Protein AF-A0A947ZEI2-F1 (afdb_monomer)

Nearest PDB structures (foldseek):
  5xfn-assembly1_A  TM=4.793E-01  e=1.326E+00  Homo sapiens
  8q6t-assembly1_H  TM=5.509E-01  e=2.615E+00  Mus musculus
  9f6c-assembly1_A  TM=5.560E-01  e=4.849E+00  Bos taurus

Secondary structure (DSSP, 8-state):
----------------TTPPPTT-EEEETTTEEEEEEEEEGGGTEEEEE-TTS-EEEEEGGGEEEEEEEE-TTS-EEEEEEE-

Foldseek 3Di:
DDDDDDDDDPPPPPVPQCDFAQQAWEQEPPQGIWGFHHQDVVQQWTFTHHVPDDTDIDRCVQWRWAFDDQDPVRHTYIYTDGD

Sequence (83 aa):
PVQETPVPEEVYSEEDPTIPEAGDHIRHFKFGECLVVKFERENDILQVKQPGKRTLRLGVNVLSFELIKVLPDGTKLFSATRK

Structure (mmCIF, N/CA/C/O backbone):
data_AF-A0A947ZEI2-F1
#
_ent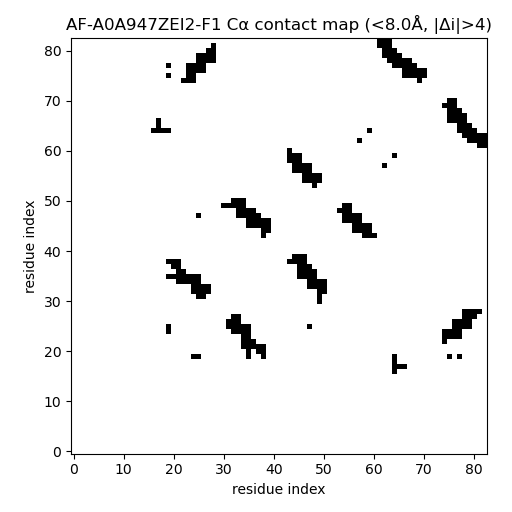ry.id   AF-A0A947ZEI2-F1
#
loop_
_atom_site.group_PDB
_atom_site.id
_atom_site.type_symbol
_atom_site.label_atom_id
_atom_site.label_alt_id
_atom_site.label_comp_id
_atom_site.label_asym_id
_atom_site.label_entity_id
_atom_site.label_seq_id
_atom_site.pdbx_PDB_ins_code
_atom_site.Cartn_x
_atom_site.Cartn_y
_atom_site.Cartn_z
_atom_site.occupancy
_atom_site.B_iso_or_equiv
_atom_site.auth_seq_id
_atom_site.auth_comp_id
_atom_site.auth_asym_id
_atom_site.auth_atom_id
_atom_site.pdbx_PDB_model_num
ATOM 1 N N . PRO A 1 1 ? 43.835 -34.553 -18.384 1.00 58.53 1 PRO A N 1
ATOM 2 C CA . PRO A 1 1 ? 43.345 -33.288 -17.786 1.00 58.53 1 PRO A CA 1
ATOM 3 C C . PRO A 1 1 ? 41.824 -33.358 -17.620 1.00 58.53 1 PRO A C 1
ATOM 5 O O . PRO A 1 1 ? 41.135 -33.734 -18.560 1.00 58.53 1 PRO A O 1
ATOM 8 N N . VAL A 1 2 ? 41.358 -33.140 -16.394 1.00 56.12 2 VAL A N 1
ATOM 9 C CA . VAL A 1 2 ? 39.987 -33.388 -15.924 1.00 56.12 2 VAL A CA 1
ATOM 10 C C . VAL A 1 2 ? 38.957 -32.572 -16.720 1.00 56.12 2 VAL A C 1
ATOM 12 O O . VAL A 1 2 ? 39.226 -31.432 -17.092 1.00 56.12 2 VAL A O 1
ATOM 15 N N . GLN A 1 3 ? 37.820 -33.206 -17.011 1.00 59.44 3 GLN A N 1
ATOM 16 C CA . GLN A 1 3 ? 36.593 -32.612 -17.553 1.00 59.44 3 GLN A CA 1
ATOM 17 C C . GL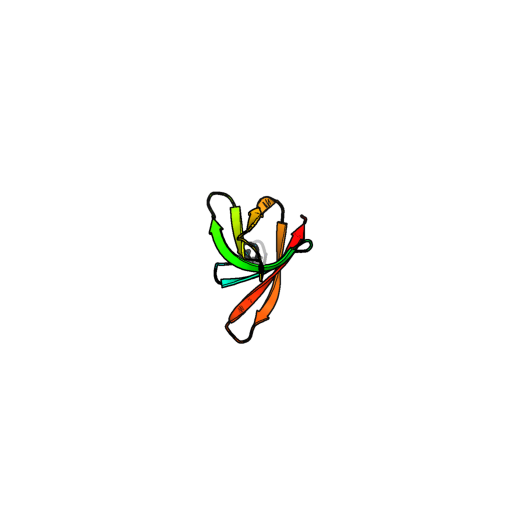N A 1 3 ? 35.951 -31.678 -16.512 1.00 59.44 3 GLN A C 1
ATOM 19 O O . GLN A 1 3 ? 36.142 -31.920 -15.328 1.00 59.44 3 GLN A O 1
ATOM 24 N N . GLU A 1 4 ? 35.183 -30.671 -16.946 1.00 61.34 4 GLU A N 1
ATOM 25 C CA . GLU A 1 4 ? 33.791 -30.391 -16.519 1.00 61.34 4 GLU A CA 1
ATOM 26 C C . GLU A 1 4 ? 33.315 -29.019 -17.043 1.00 61.34 4 GLU A C 1
ATOM 28 O O . GLU A 1 4 ? 34.038 -28.024 -17.049 1.00 61.34 4 GLU A O 1
ATOM 33 N N . THR A 1 5 ? 32.093 -29.021 -17.569 1.00 66.00 5 THR A N 1
ATOM 34 C CA . THR A 1 5 ? 31.347 -27.905 -18.178 1.00 66.00 5 THR A CA 1
ATOM 35 C C . THR A 1 5 ? 30.499 -27.168 -17.101 1.00 66.00 5 THR A C 1
ATOM 37 O O . THR A 1 5 ? 30.617 -27.510 -15.929 1.00 66.00 5 THR A O 1
ATOM 40 N N . PRO A 1 6 ? 29.711 -26.122 -17.436 1.00 68.25 6 PRO A N 1
ATOM 41 C CA . PRO A 1 6 ? 29.538 -24.887 -16.661 1.00 68.25 6 PRO A CA 1
ATOM 42 C C . PRO A 1 6 ? 28.561 -24.999 -15.477 1.00 68.25 6 PRO A C 1
ATOM 44 O O . PRO A 1 6 ? 27.668 -25.842 -15.485 1.00 68.25 6 PRO A O 1
ATOM 47 N N . VAL A 1 7 ? 28.638 -24.049 -14.537 1.00 63.59 7 VAL A N 1
ATOM 48 C CA . VAL A 1 7 ? 27.503 -23.702 -13.664 1.00 63.59 7 VAL A CA 1
ATOM 49 C C . VAL A 1 7 ? 27.155 -22.213 -13.795 1.00 63.59 7 VAL A C 1
ATOM 51 O O . VAL A 1 7 ? 28.048 -21.372 -13.666 1.00 63.59 7 VAL A O 1
ATOM 54 N N . PRO A 1 8 ? 25.884 -21.892 -14.107 1.00 67.00 8 PRO A N 1
ATOM 55 C CA . PRO A 1 8 ? 25.352 -20.542 -14.176 1.00 67.00 8 PRO A CA 1
ATOM 56 C C . PRO A 1 8 ? 24.835 -20.123 -12.800 1.00 67.00 8 PRO A C 1
ATOM 58 O O . PRO A 1 8 ? 24.243 -20.925 -12.088 1.00 67.00 8 PRO A O 1
ATOM 61 N N . GLU A 1 9 ? 24.961 -18.851 -12.466 1.00 53.53 9 GLU A N 1
ATOM 62 C CA . GLU A 1 9 ? 24.003 -18.231 -11.563 1.00 53.53 9 GLU A CA 1
ATOM 63 C C . GLU A 1 9 ? 23.827 -16.816 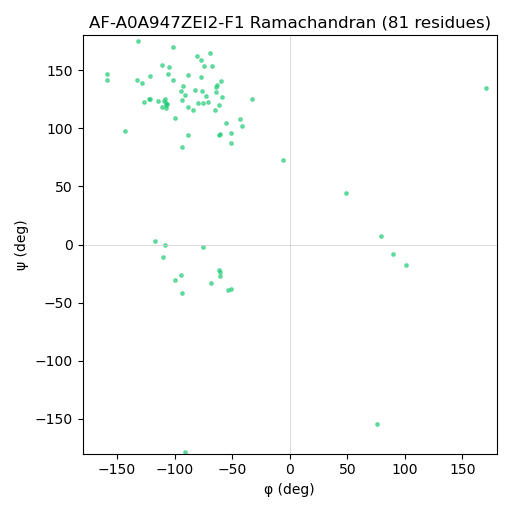-12.081 1.00 53.53 9 GLU A C 1
ATOM 65 O O . GLU A 1 9 ? 24.666 -15.932 -11.902 1.00 53.53 9 GLU A O 1
ATOM 70 N N . GLU A 1 10 ? 22.748 -16.646 -12.846 1.00 52.59 10 GLU A N 1
ATOM 71 C CA . GLU A 1 10 ? 22.033 -15.386 -12.848 1.00 52.59 10 GLU A CA 1
ATOM 72 C C . GLU A 1 10 ? 21.966 -14.986 -11.379 1.00 52.59 10 GLU A C 1
ATOM 74 O O . GLU A 1 10 ? 21.312 -15.659 -10.582 1.00 52.59 10 GLU A O 1
ATOM 79 N N . VAL A 1 11 ? 22.732 -13.965 -10.994 1.00 47.34 11 VAL A N 1
ATOM 80 C CA . VAL A 1 11 ? 22.455 -13.268 -9.751 1.00 47.34 11 VAL A CA 1
ATOM 81 C C . VAL A 1 11 ? 21.056 -12.747 -9.992 1.00 47.34 11 VAL A C 1
ATOM 83 O O . VAL A 1 11 ? 20.875 -11.737 -10.676 1.00 47.34 11 VAL A O 1
ATOM 86 N N . TYR A 1 12 ? 20.074 -13.521 -9.522 1.00 45.69 12 TYR A N 1
ATOM 87 C CA . TYR A 1 12 ? 18.769 -13.039 -9.158 1.00 45.69 12 TYR A CA 1
ATOM 88 C C . TYR A 1 12 ? 19.097 -11.747 -8.436 1.00 45.69 12 TYR A C 1
ATOM 90 O O . TYR A 1 12 ? 19.617 -11.753 -7.321 1.00 45.69 12 TYR A O 1
ATOM 98 N N . SER A 1 13 ? 18.916 -10.624 -9.126 1.00 46.31 13 SER A N 1
ATOM 99 C CA . SER A 1 13 ? 18.636 -9.409 -8.404 1.00 46.31 13 SER A CA 1
ATOM 100 C C . SER A 1 13 ? 17.341 -9.794 -7.723 1.00 46.31 13 SER A C 1
ATOM 102 O O . SER A 1 13 ? 16.297 -9.851 -8.368 1.00 46.31 13 SER A O 1
ATOM 104 N N . GLU A 1 14 ? 17.466 -10.280 -6.488 1.00 51.06 14 GLU A N 1
ATOM 105 C CA . GLU A 1 14 ? 16.407 -10.301 -5.508 1.00 51.06 14 GLU A CA 1
ATOM 106 C C . GLU A 1 14 ? 15.917 -8.860 -5.528 1.00 51.06 14 GLU A C 1
ATOM 108 O O . GLU A 1 14 ? 16.499 -7.997 -4.880 1.00 51.06 14 GLU A O 1
ATOM 113 N N . GLU A 1 15 ? 14.983 -8.557 -6.434 1.00 49.84 15 GLU A N 1
ATOM 114 C CA . GLU A 1 15 ? 14.316 -7.275 -6.480 1.00 49.84 15 GLU A CA 1
ATOM 115 C C . GLU A 1 15 ? 13.737 -7.139 -5.080 1.00 49.84 15 GLU A C 1
ATOM 117 O O . GLU A 1 15 ? 12.809 -7.870 -4.718 1.00 49.84 15 GLU A O 1
ATOM 122 N N . ASP A 1 16 ? 14.394 -6.298 -4.275 1.00 53.50 16 ASP A N 1
ATOM 123 C CA . ASP A 1 16 ? 14.045 -5.972 -2.902 1.00 53.50 16 ASP A CA 1
ATOM 124 C C . ASP A 1 16 ? 12.522 -6.009 -2.758 1.00 53.50 16 ASP A C 1
ATOM 126 O O . ASP A 1 16 ? 11.830 -5.361 -3.550 1.00 53.50 16 ASP A O 1
ATOM 130 N N . PRO A 1 17 ? 11.989 -6.791 -1.803 1.00 54.72 17 PRO A N 1
ATOM 131 C CA . PRO A 1 17 ? 10.634 -7.333 -1.820 1.00 54.72 17 PRO A CA 1
ATOM 132 C C . PRO A 1 17 ? 9.614 -6.236 -2.079 1.00 54.72 17 PRO A C 1
ATOM 134 O O . PRO A 1 17 ? 9.234 -5.552 -1.141 1.00 54.72 17 PRO A O 1
ATOM 137 N N . THR A 1 18 ? 9.219 -6.080 -3.347 1.00 67.94 18 THR A N 1
ATOM 138 C CA . THR A 1 18 ? 8.409 -4.996 -3.930 1.00 67.94 18 THR A CA 1
ATOM 139 C C . THR A 1 18 ? 7.858 -4.006 -2.892 1.00 67.94 18 THR A C 1
ATOM 141 O O . THR A 1 18 ? 6.674 -4.047 -2.545 1.00 67.94 18 THR A O 1
ATOM 144 N N . ILE A 1 19 ? 8.729 -3.159 -2.323 1.00 76.81 19 ILE A N 1
ATOM 145 C CA . ILE A 1 19 ? 8.301 -2.262 -1.250 1.00 76.81 19 ILE A CA 1
ATOM 146 C C . ILE A 1 19 ? 7.595 -1.091 -1.925 1.00 76.81 19 ILE A C 1
ATOM 148 O O . ILE A 1 19 ? 8.199 -0.418 -2.760 1.00 76.81 19 ILE A O 1
ATOM 152 N N . PRO A 1 20 ? 6.323 -0.842 -1.595 1.00 85.88 20 PRO A N 1
ATOM 153 C CA . PRO A 1 20 ? 5.569 0.236 -2.210 1.00 85.88 20 PRO A CA 1
ATOM 154 C C . PRO A 1 20 ? 6.186 1.601 -1.878 1.00 85.88 20 PRO A C 1
ATOM 156 O O . PRO A 1 20 ? 6.565 1.869 -0.735 1.00 85.88 20 PRO A O 1
ATOM 159 N N . GLU A 1 21 ? 6.272 2.482 -2.872 1.00 86.06 21 GLU A N 1
ATOM 160 C CA . GLU A 1 21 ? 6.888 3.801 -2.739 1.00 86.06 21 GLU A CA 1
ATOM 161 C C . GLU A 1 21 ? 5.839 4.908 -2.591 1.00 86.06 21 GLU A C 1
ATOM 163 O O . GLU A 1 21 ? 4.637 4.693 -2.729 1.00 86.06 21 GLU A O 1
ATOM 168 N N . ALA A 1 22 ? 6.277 6.125 -2.260 1.00 88.50 22 ALA A N 1
ATOM 169 C CA . ALA A 1 22 ? 5.369 7.264 -2.166 1.00 88.50 22 ALA A CA 1
ATOM 170 C C . ALA A 1 22 ? 4.658 7.508 -3.508 1.00 88.50 22 ALA A C 1
ATOM 172 O O . ALA A 1 22 ? 5.305 7.672 -4.536 1.00 88.50 22 ALA A O 1
ATOM 173 N N . GLY A 1 23 ? 3.327 7.568 -3.476 1.00 87.38 23 GLY A N 1
ATOM 174 C CA . GLY A 1 23 ? 2.477 7.653 -4.664 1.00 87.38 23 GLY A CA 1
ATOM 175 C C . GLY A 1 23 ? 1.838 6.325 -5.069 1.00 87.38 23 GLY A C 1
ATOM 176 O O . GLY A 1 23 ? 0.832 6.348 -5.775 1.00 87.38 23 GLY A O 1
ATOM 177 N N . ASP A 1 24 ? 2.342 5.190 -4.582 1.00 90.31 24 ASP A N 1
ATOM 178 C CA . ASP A 1 24 ? 1.754 3.883 -4.862 1.00 90.31 24 ASP A CA 1
ATOM 179 C C . ASP A 1 24 ? 0.496 3.620 -4.039 1.00 90.31 24 ASP A C 1
ATOM 181 O O . ASP A 1 24 ? 0.255 4.222 -2.992 1.00 90.31 24 ASP A O 1
ATOM 185 N N . HIS A 1 25 ? -0.333 2.697 -4.508 1.00 91.25 25 HIS A N 1
ATOM 186 C CA . HIS A 1 25 ? -1.517 2.258 -3.786 1.00 91.25 25 HIS A CA 1
ATOM 187 C C . HIS A 1 25 ? -1.242 0.914 -3.114 1.00 91.25 25 HIS A C 1
ATOM 189 O O . HIS A 1 25 ? -0.622 0.020 -3.677 1.00 91.25 25 HIS A O 1
ATOM 195 N N . ILE A 1 26 ? -1.754 0.735 -1.905 1.00 91.75 26 ILE A N 1
ATOM 196 C CA . ILE A 1 26 ? -1.685 -0.512 -1.156 1.00 91.75 26 ILE A CA 1
ATOM 197 C C . ILE A 1 26 ? -3.092 -0.905 -0.740 1.00 91.75 26 ILE A C 1
ATOM 199 O O . ILE A 1 26 ? -3.766 -0.194 0.000 1.00 91.75 26 ILE A O 1
ATOM 203 N N . ARG A 1 27 ? -3.519 -2.093 -1.142 1.00 91.44 27 ARG A N 1
ATOM 204 C CA . ARG A 1 27 ? -4.729 -2.750 -0.680 1.00 91.44 27 ARG A CA 1
ATOM 205 C C . ARG A 1 27 ? -4.426 -3.571 0.564 1.00 91.44 27 ARG A C 1
ATOM 207 O O . ARG A 1 27 ? -4.027 -4.727 0.4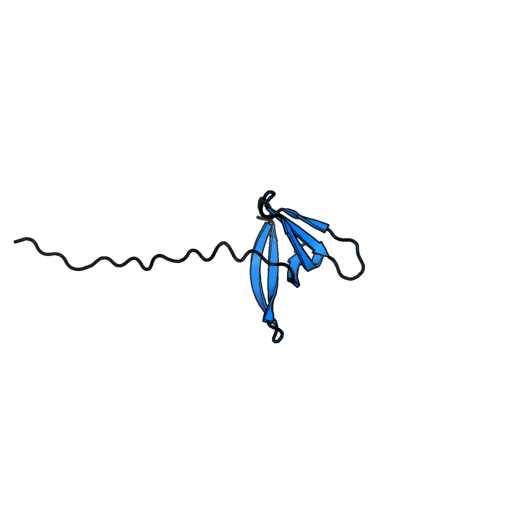95 1.00 91.44 27 ARG A O 1
ATOM 214 N N . HIS A 1 28 ? -4.640 -2.968 1.720 1.00 88.81 28 HIS A N 1
ATOM 215 C CA . HIS A 1 28 ? -4.448 -3.616 3.005 1.00 88.81 28 HIS A CA 1
ATOM 216 C C . HIS A 1 28 ? -5.662 -4.463 3.397 1.00 88.81 28 HIS A C 1
ATOM 218 O O . HIS A 1 28 ? -6.795 -3.976 3.397 1.00 88.81 28 HIS A O 1
ATOM 224 N N . PHE A 1 29 ? -5.424 -5.702 3.836 1.00 84.81 29 PHE A N 1
ATOM 225 C CA . PHE A 1 29 ? -6.474 -6.681 4.156 1.00 84.81 29 PHE A CA 1
ATOM 226 C C . PHE A 1 29 ? -7.573 -6.157 5.106 1.00 84.81 29 PHE A C 1
ATOM 228 O O . PHE A 1 29 ? -8.748 -6.458 4.927 1.00 84.81 29 PHE A O 1
ATOM 235 N N . LYS A 1 30 ? -7.205 -5.343 6.108 1.00 83.94 30 LYS A N 1
ATOM 236 C CA . LYS A 1 30 ? -8.142 -4.755 7.093 1.00 83.94 30 LYS A CA 1
ATOM 237 C C . LYS A 1 30 ? -8.650 -3.356 6.733 1.00 83.94 30 LYS A C 1
ATOM 239 O O . LYS A 1 30 ? -9.695 -2.933 7.216 1.00 83.94 30 LYS A O 1
ATOM 244 N N . PHE A 1 31 ? -7.870 -2.604 5.964 1.00 82.12 31 PHE A N 1
ATOM 245 C CA . PHE A 1 31 ? -8.044 -1.159 5.797 1.00 82.12 31 PHE A CA 1
ATOM 246 C C . PHE A 1 31 ? -8.551 -0.797 4.394 1.00 82.12 31 PHE A C 1
ATOM 248 O O . PHE A 1 31 ? -8.983 0.333 4.186 1.00 82.12 31 PHE A O 1
ATOM 255 N N . GLY A 1 32 ? -8.568 -1.750 3.461 1.00 86.88 32 GLY A N 1
ATOM 256 C CA . GLY A 1 32 ? -8.906 -1.496 2.068 1.00 86.88 32 GLY A CA 1
ATOM 257 C C . GLY A 1 32 ? -7.756 -0.818 1.331 1.00 86.88 32 GLY A C 1
ATOM 258 O O . GLY A 1 32 ? -6.593 -0.992 1.688 1.00 86.88 32 GLY A O 1
ATOM 259 N N . GLU A 1 33 ? -8.086 -0.077 0.280 1.00 89.38 33 GLU A N 1
ATOM 260 C CA . GLU A 1 33 ? -7.104 0.646 -0.523 1.00 89.38 33 GLU A CA 1
ATOM 261 C C . GLU A 1 33 ? -6.612 1.909 0.197 1.00 89.38 33 GLU A C 1
ATOM 263 O O . GLU A 1 33 ? -7.400 2.704 0.713 1.00 89.38 33 GLU A O 1
ATOM 268 N N . CYS A 1 34 ? -5.298 2.081 0.232 1.00 90.69 34 CYS A N 1
ATOM 269 C CA . CYS A 1 34 ? -4.594 3.173 0.881 1.00 90.69 34 CYS A CA 1
ATOM 270 C C . CYS A 1 34 ? -3.540 3.729 -0.085 1.00 90.69 34 CYS A C 1
ATOM 272 O O . CYS A 1 34 ? -2.865 2.958 -0.752 1.00 90.69 34 CYS A O 1
ATOM 274 N N . LEU A 1 35 ? -3.343 5.044 -0.113 1.00 91.69 35 LEU A N 1
ATOM 275 C CA . LEU A 1 35 ? -2.285 5.692 -0.894 1.00 91.69 35 LEU A CA 1
ATOM 276 C C . LEU A 1 35 ? -1.026 5.843 -0.043 1.00 91.69 35 LEU A C 1
ATOM 278 O O . LEU A 1 35 ? -1.089 6.415 1.040 1.00 91.69 35 LEU A O 1
ATOM 282 N N . VAL A 1 36 ? 0.127 5.407 -0.516 1.00 91.69 36 VAL A N 1
ATOM 283 C CA . VAL A 1 36 ? 1.400 5.621 0.169 1.00 91.69 36 VAL A CA 1
ATOM 284 C C . VAL A 1 36 ? 1.783 7.085 0.072 1.00 91.69 36 VAL A C 1
ATOM 286 O O . VAL A 1 36 ? 1.915 7.655 -1.005 1.00 91.69 36 VAL A O 1
ATOM 289 N N . VAL A 1 37 ? 1.974 7.703 1.227 1.00 92.00 3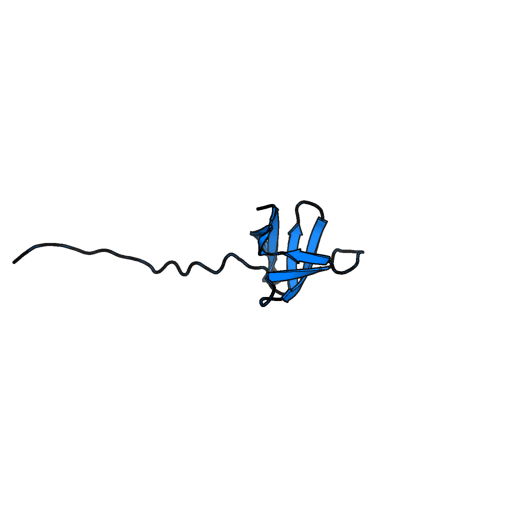7 VAL A N 1
ATOM 290 C CA . VAL A 1 37 ? 2.420 9.091 1.342 1.00 92.00 37 VAL A CA 1
ATOM 291 C C . VAL A 1 37 ? 3.931 9.143 1.492 1.00 92.00 37 VAL A C 1
ATOM 293 O O . VAL A 1 37 ? 4.583 10.012 0.921 1.00 92.00 37 VAL A O 1
ATOM 296 N N . LYS A 1 38 ? 4.489 8.236 2.298 1.00 90.44 38 LYS A N 1
ATOM 297 C CA . LYS A 1 38 ? 5.911 8.225 2.629 1.00 90.44 38 LYS A CA 1
ATOM 298 C C . LYS A 1 38 ? 6.333 6.841 3.097 1.00 90.44 38 LYS A C 1
ATOM 300 O O . LYS A 1 38 ? 5.613 6.215 3.867 1.00 90.44 38 LYS A O 1
ATOM 305 N N . PHE A 1 39 ? 7.529 6.416 2.713 1.00 88.38 39 PHE A N 1
ATOM 306 C CA . PHE A 1 39 ? 8.176 5.247 3.292 1.00 88.38 39 PHE A CA 1
ATOM 307 C C . PHE A 1 39 ? 9.328 5.679 4.211 1.00 88.38 39 PHE A C 1
ATOM 309 O O . PHE A 1 39 ? 10.242 6.393 3.800 1.00 88.38 39 PHE A O 1
ATOM 316 N N . GLU A 1 40 ? 9.256 5.291 5.481 1.00 88.44 40 GLU A N 1
ATOM 317 C CA . GLU A 1 40 ? 10.285 5.515 6.495 1.00 88.44 40 GLU A CA 1
ATOM 318 C C . GLU A 1 40 ? 11.207 4.288 6.552 1.00 88.44 40 GLU A C 1
ATOM 320 O O . GLU A 1 40 ? 11.013 3.416 7.396 1.00 88.44 40 GLU A O 1
ATOM 325 N N . ARG A 1 41 ? 12.208 4.227 5.657 1.00 81.75 41 ARG A N 1
ATOM 326 C CA . ARG A 1 41 ? 13.172 3.105 5.561 1.00 81.75 41 ARG A CA 1
ATOM 327 C C . ARG A 1 41 ? 13.873 2.785 6.879 1.00 81.75 41 ARG A C 1
ATOM 329 O O . ARG A 1 41 ? 14.035 1.626 7.207 1.00 81.75 4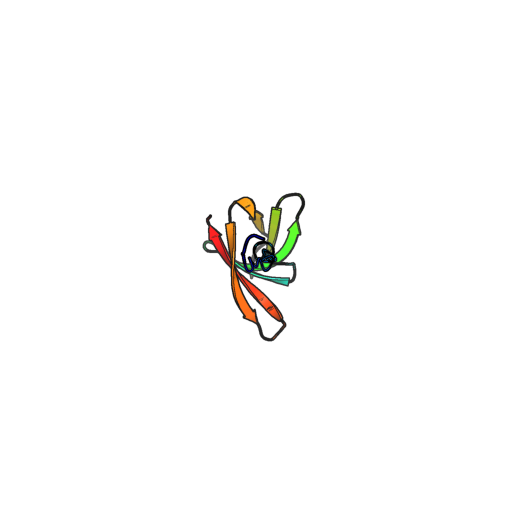1 ARG A O 1
ATOM 336 N N . GLU A 1 42 ? 14.241 3.803 7.656 1.00 82.25 42 GLU A N 1
ATOM 337 C CA . GLU A 1 42 ? 14.947 3.620 8.936 1.00 82.25 42 GLU A CA 1
ATOM 338 C C . GLU A 1 42 ? 14.143 2.802 9.961 1.00 82.25 42 GLU A C 1
ATOM 340 O O . GLU A 1 42 ? 14.718 2.149 10.824 1.00 82.25 42 GLU A O 1
ATOM 345 N N . ASN A 1 43 ? 12.811 2.836 9.869 1.00 84.19 43 ASN A N 1
ATOM 346 C CA . ASN A 1 43 ? 11.918 2.141 10.794 1.00 84.19 43 ASN A CA 1
ATOM 347 C C . ASN A 1 43 ? 11.081 1.059 10.097 1.00 84.19 43 ASN A C 1
ATOM 349 O O . ASN A 1 43 ? 10.204 0.480 10.737 1.00 84.19 43 ASN A O 1
ATOM 353 N N . ASP A 1 44 ? 11.290 0.832 8.796 1.00 84.69 44 ASP A N 1
ATOM 354 C CA . ASP A 1 44 ? 10.441 -0.015 7.955 1.00 84.69 44 ASP A CA 1
ATOM 355 C C . ASP A 1 44 ? 8.945 0.311 8.107 1.00 84.69 44 ASP A C 1
ATOM 357 O O . ASP A 1 44 ? 8.103 -0.575 8.262 1.00 84.69 44 ASP A O 1
ATOM 361 N N . ILE A 1 45 ? 8.584 1.599 8.114 1.00 89.12 45 ILE A N 1
ATOM 362 C CA . ILE A 1 45 ? 7.189 2.039 8.271 1.00 89.12 45 ILE A CA 1
ATOM 363 C C . ILE A 1 45 ? 6.701 2.726 7.000 1.00 89.12 45 ILE A C 1
ATOM 365 O O . ILE A 1 45 ? 7.224 3.756 6.582 1.00 89.12 45 ILE A O 1
ATOM 369 N N . LEU A 1 46 ? 5.612 2.219 6.433 1.00 89.81 46 LEU A N 1
ATOM 370 C CA . LEU A 1 46 ? 4.850 2.879 5.381 1.00 89.81 46 LEU A CA 1
ATOM 371 C C . LEU A 1 46 ? 3.790 3.789 5.981 1.00 89.81 46 LEU A C 1
ATOM 373 O O . LEU A 1 46 ? 2.853 3.347 6.646 1.00 89.81 46 LEU A O 1
ATOM 377 N N . GLN A 1 47 ? 3.898 5.077 5.702 1.00 92.00 47 GLN A N 1
ATOM 378 C CA . GLN A 1 47 ? 2.825 6.021 5.944 1.00 92.00 47 GLN A CA 1
ATOM 379 C C . GLN A 1 47 ? 1.870 5.992 4.763 1.00 92.00 47 GLN A C 1
ATOM 381 O O . GLN A 1 47 ? 2.230 6.371 3.650 1.00 92.00 47 GLN A O 1
ATOM 386 N N . VAL A 1 48 ? 0.637 5.570 5.014 1.00 91.62 48 VAL A N 1
ATOM 387 C CA . VAL A 1 48 ? -0.405 5.459 3.998 1.00 91.62 48 VAL A CA 1
ATOM 388 C C . VAL A 1 48 ? -1.607 6.310 4.372 1.00 91.62 48 VAL A C 1
ATOM 390 O O . VAL A 1 48 ? -1.964 6.431 5.536 1.00 91.62 48 VAL A O 1
ATOM 393 N N . LYS A 1 49 ? -2.276 6.905 3.397 1.00 91.12 49 LYS A N 1
ATOM 394 C CA . LYS A 1 49 ? -3.486 7.694 3.565 1.00 91.12 49 LYS A CA 1
ATOM 395 C C . LYS A 1 49 ? -4.666 6.906 3.030 1.00 91.12 49 LYS A C 1
ATOM 397 O O . LYS A 1 49 ? -4.724 6.567 1.853 1.00 91.12 49 LYS A O 1
ATOM 402 N N . GLN A 1 50 ? -5.623 6.633 3.903 1.00 88.44 50 GLN A N 1
ATOM 403 C CA . GLN A 1 50 ? -6.894 6.051 3.494 1.00 88.44 50 GLN A CA 1
ATOM 404 C C . GLN A 1 50 ? -7.798 7.114 2.850 1.00 88.44 50 GLN A C 1
ATOM 406 O O . GLN A 1 50 ? -7.833 8.257 3.328 1.00 88.44 50 GLN A O 1
ATOM 411 N N . PRO A 1 51 ? -8.589 6.755 1.825 1.00 80.56 51 PRO A N 1
ATOM 412 C CA . PRO A 1 51 ? -9.590 7.651 1.262 1.00 80.56 51 PRO A CA 1
ATOM 413 C C . PRO A 1 51 ? -10.626 8.007 2.339 1.00 80.56 51 PRO A C 1
ATOM 415 O O . PRO A 1 51 ? -11.267 7.140 2.929 1.00 80.56 51 PRO A O 1
ATOM 418 N N . GLY A 1 52 ? -10.749 9.302 2.643 1.00 79.25 52 GLY A N 1
ATOM 419 C CA . GLY A 1 52 ? -11.680 9.817 3.656 1.00 79.25 52 GLY A CA 1
ATOM 420 C C . GLY A 1 52 ? -11.224 9.685 5.116 1.00 79.25 52 GLY A C 1
ATOM 421 O O . GLY A 1 52 ? -12.005 9.987 6.018 1.00 79.25 52 GLY A O 1
ATOM 422 N N . LYS A 1 53 ? -9.982 9.259 5.385 1.00 77.50 53 LYS A N 1
ATOM 423 C CA . LYS A 1 53 ? -9.438 9.132 6.750 1.00 77.50 53 LYS A CA 1
ATOM 424 C C . LYS A 1 53 ? -8.050 9.766 6.889 1.00 77.50 53 LYS A C 1
ATOM 426 O O . LYS A 1 53 ? -7.470 10.288 5.939 1.00 77.50 53 LYS A O 1
ATOM 431 N N . ARG A 1 54 ? -7.542 9.773 8.127 1.00 83.94 54 ARG A N 1
ATOM 432 C CA . ARG A 1 54 ? -6.187 10.231 8.468 1.00 83.94 54 ARG A CA 1
ATOM 433 C C . ARG A 1 54 ? -5.124 9.266 7.936 1.00 83.94 54 ARG A C 1
ATOM 435 O O . ARG A 1 54 ? -5.418 8.126 7.583 1.00 83.94 54 ARG A O 1
ATOM 442 N N . THR A 1 55 ? -3.883 9.738 7.912 1.00 88.56 55 THR A N 1
ATOM 443 C CA . THR A 1 55 ? -2.707 8.924 7.608 1.00 88.56 55 THR A CA 1
ATOM 444 C C . THR A 1 55 ? -2.517 7.841 8.675 1.00 88.56 55 THR A C 1
ATOM 446 O O . THR A 1 55 ? -2.628 8.106 9.872 1.00 88.56 55 THR A O 1
ATOM 449 N N . LEU A 1 56 ? -2.237 6.623 8.231 1.00 88.75 56 LEU A N 1
ATOM 450 C CA . LEU A 1 56 ? -1.923 5.441 9.019 1.00 88.75 56 LEU A CA 1
ATOM 451 C C . LEU A 1 56 ? -0.455 5.071 8.823 1.00 88.75 56 LEU A C 1
ATOM 453 O O . LEU A 1 56 ? 0.136 5.363 7.788 1.00 88.75 56 LEU A O 1
ATOM 457 N N . ARG A 1 57 ? 0.119 4.399 9.819 1.00 89.94 57 ARG A N 1
ATOM 458 C CA . ARG A 1 57 ? 1.481 3.864 9.783 1.00 89.94 57 ARG A CA 1
ATOM 459 C C . ARG A 1 57 ? 1.389 2.343 9.742 1.00 89.94 57 ARG A C 1
ATOM 461 O O . ARG A 1 57 ? 0.824 1.744 10.654 1.00 89.94 57 ARG A O 1
ATOM 468 N N . LEU A 1 58 ? 1.891 1.742 8.674 1.00 87.00 58 LEU A N 1
ATOM 469 C CA . LEU A 1 58 ? 1.928 0.306 8.443 1.00 87.00 58 LEU A CA 1
ATOM 470 C C . LEU A 1 58 ? 3.369 -0.174 8.597 1.00 87.00 58 LEU A C 1
ATOM 472 O O . LEU A 1 58 ? 4.252 0.319 7.907 1.00 87.00 58 LEU A O 1
ATOM 476 N N . GLY A 1 59 ? 3.615 -1.114 9.505 1.00 87.38 59 GLY A N 1
ATOM 477 C CA . GLY A 1 59 ? 4.937 -1.723 9.634 1.00 87.38 59 GLY A CA 1
ATOM 478 C C . GLY A 1 59 ? 5.172 -2.707 8.495 1.00 87.38 59 GLY A C 1
ATOM 479 O O . GLY A 1 59 ? 4.411 -3.663 8.352 1.00 87.38 59 GLY A O 1
ATOM 480 N N . VAL A 1 60 ? 6.222 -2.491 7.712 1.00 84.88 60 VAL A N 1
ATOM 481 C CA . VAL A 1 60 ? 6.613 -3.387 6.622 1.00 84.88 60 VAL A CA 1
ATOM 482 C C . VAL A 1 60 ? 7.113 -4.717 7.170 1.00 84.88 60 VAL A C 1
ATOM 484 O O . VAL A 1 60 ? 6.809 -5.765 6.627 1.00 84.88 60 VAL A O 1
ATOM 487 N N . ASN A 1 61 ? 7.750 -4.711 8.340 1.00 83.81 61 ASN A N 1
ATOM 488 C CA . ASN A 1 61 ? 8.199 -5.939 9.000 1.00 83.81 61 ASN A CA 1
ATOM 489 C C . ASN A 1 61 ? 7.068 -6.918 9.379 1.00 83.81 61 ASN A C 1
ATOM 491 O O . ASN A 1 61 ? 7.321 -8.110 9.546 1.00 83.81 61 ASN A O 1
ATOM 495 N N . VAL A 1 62 ? 5.824 -6.443 9.516 1.00 85.31 62 VAL A N 1
ATOM 496 C CA . VAL A 1 62 ? 4.662 -7.271 9.907 1.00 85.31 62 VAL A CA 1
ATOM 497 C C . VAL A 1 62 ? 3.683 -7.525 8.759 1.00 85.31 62 VAL A C 1
ATOM 499 O O . VAL A 1 62 ? 2.658 -8.187 8.949 1.00 85.31 62 VA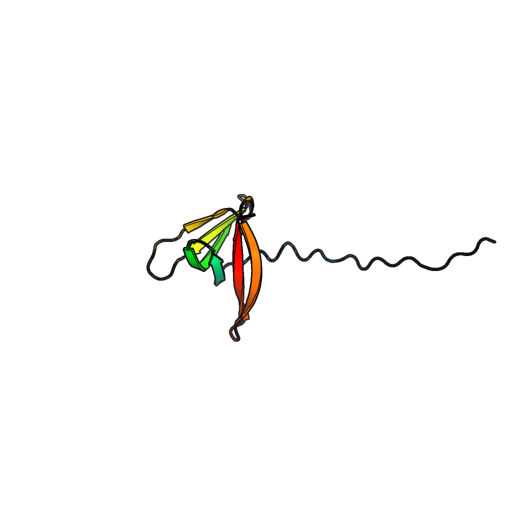L A O 1
ATOM 502 N N . LEU A 1 63 ? 3.974 -6.987 7.576 1.00 85.56 63 LEU A N 1
ATOM 503 C CA . LEU A 1 63 ? 3.128 -7.084 6.396 1.00 85.56 63 LEU A CA 1
ATOM 504 C C . LEU A 1 63 ? 3.952 -7.578 5.213 1.00 85.56 63 LEU A C 1
ATOM 506 O O . LEU A 1 63 ? 5.074 -7.141 4.995 1.00 85.56 63 LEU A O 1
ATOM 510 N N . SER A 1 64 ? 3.368 -8.456 4.417 1.00 85.50 64 SER A N 1
ATOM 511 C CA . SER A 1 64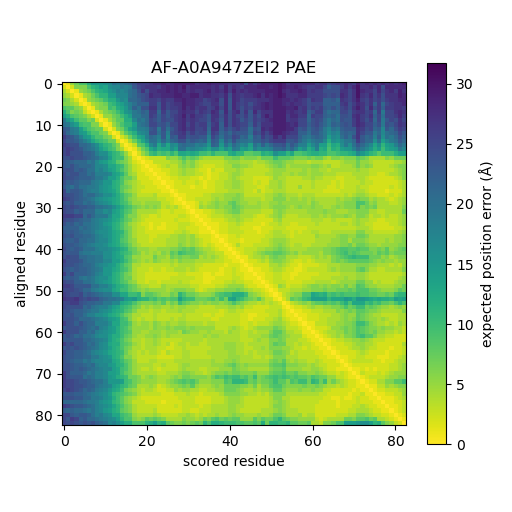 ? 3.911 -8.802 3.109 1.00 85.50 64 SER A CA 1
ATOM 512 C C . SER A 1 64 ? 3.238 -7.923 2.064 1.00 85.50 64 SER A C 1
ATOM 514 O O . SER A 1 64 ? 2.014 -7.774 2.084 1.00 85.50 64 SER A O 1
ATOM 516 N N . PHE A 1 65 ? 4.031 -7.326 1.175 1.00 86.94 65 PHE A N 1
ATOM 517 C CA . PHE A 1 65 ? 3.535 -6.523 0.059 1.00 86.94 65 PHE A CA 1
ATOM 518 C C . PHE A 1 65 ? 3.781 -7.282 -1.232 1.00 86.94 65 PHE A C 1
ATOM 520 O O . PHE A 1 65 ? 4.911 -7.646 -1.540 1.00 86.94 65 PHE A O 1
ATOM 527 N N . GLU A 1 66 ? 2.715 -7.511 -1.984 1.00 87.88 66 GLU A N 1
ATOM 528 C CA . GLU A 1 66 ? 2.779 -8.175 -3.281 1.00 87.88 66 GLU A CA 1
ATOM 529 C C . GLU A 1 66 ? 2.207 -7.244 -4.337 1.00 87.88 66 GLU A C 1
ATOM 531 O O . GLU A 1 66 ? 1.080 -6.769 -4.202 1.00 87.88 66 GLU A O 1
ATOM 536 N N . LEU A 1 67 ? 2.957 -6.962 -5.398 1.00 88.19 67 LEU A N 1
ATOM 537 C CA . LEU A 1 67 ? 2.440 -6.166 -6.504 1.00 88.19 67 LEU A CA 1
ATOM 538 C C . LEU A 1 67 ? 1.299 -6.923 -7.195 1.00 88.19 67 LEU A C 1
ATOM 540 O O . LEU A 1 67 ? 1.511 -7.976 -7.787 1.00 88.19 67 LEU A O 1
ATOM 544 N N . ILE A 1 68 ? 0.086 -6.373 -7.143 1.00 89.44 68 ILE A N 1
ATOM 545 C CA . ILE A 1 68 ? -1.097 -6.989 -7.760 1.00 89.44 68 ILE A CA 1
ATOM 546 C C . ILE A 1 68 ? -1.443 -6.380 -9.110 1.00 89.44 68 ILE A C 1
ATOM 548 O O . ILE A 1 68 ? -2.026 -7.054 -9.958 1.00 89.44 68 ILE A O 1
ATOM 552 N N . LYS A 1 69 ? -1.142 -5.095 -9.314 1.00 88.31 69 LYS A N 1
ATOM 553 C CA . LYS A 1 69 ? -1.477 -4.404 -10.558 1.00 88.31 69 LYS A CA 1
ATOM 554 C C . LYS A 1 69 ? -0.604 -3.175 -10.750 1.00 88.31 69 LYS A C 1
ATOM 556 O O . LYS A 1 69 ? -0.294 -2.491 -9.788 1.00 88.31 69 LYS A O 1
ATOM 561 N N . VAL A 1 70 ? -0.282 -2.849 -11.994 1.00 89.81 70 VAL A N 1
ATOM 562 C CA . VAL A 1 70 ? 0.266 -1.539 -12.363 1.00 89.81 70 VAL A CA 1
ATOM 563 C C . VAL A 1 70 ? -0.826 -0.786 -13.118 1.00 89.81 70 VAL A C 1
ATOM 565 O O . VAL A 1 70 ? -1.434 -1.321 -14.048 1.00 89.81 70 VAL A O 1
ATOM 568 N N . LEU A 1 71 ? -1.159 0.411 -12.648 1.00 86.19 71 LEU A N 1
ATOM 569 C CA . LEU A 1 71 ? -2.132 1.306 -13.265 1.00 86.19 71 LEU A CA 1
ATOM 570 C C . LEU A 1 71 ? -1.529 1.940 -14.531 1.00 86.19 71 LEU A C 1
ATOM 572 O O . LEU A 1 71 ? -0.309 2.076 -14.626 1.00 86.19 71 LEU A O 1
ATOM 576 N N . PRO A 1 72 ? -2.363 2.344 -15.506 1.00 83.31 72 PRO A N 1
ATOM 577 C CA . PRO A 1 72 ? -1.894 2.964 -16.749 1.00 83.31 72 PRO A CA 1
ATOM 578 C C . PRO A 1 72 ? -1.127 4.276 -16.523 1.00 83.31 72 PRO A C 1
ATOM 580 O O . PRO A 1 72 ? -0.284 4.629 -17.340 1.00 83.31 72 PRO A O 1
ATOM 583 N N . ASP A 1 73 ? -1.366 4.959 -15.402 1.00 84.81 73 ASP A N 1
ATOM 584 C CA . ASP A 1 73 ? -0.639 6.163 -14.978 1.00 84.81 73 ASP A CA 1
ATOM 585 C C . ASP A 1 73 ? 0.773 5.870 -14.427 1.00 84.81 73 ASP A C 1
ATOM 587 O O . ASP A 1 73 ? 1.501 6.787 -14.054 1.00 84.81 73 ASP A O 1
ATOM 591 N N . GLY A 1 74 ? 1.169 4.594 -14.346 1.00 82.25 74 GLY A N 1
ATOM 592 C CA . GLY A 1 74 ? 2.444 4.145 -13.780 1.00 82.25 74 GLY A CA 1
ATOM 593 C C . GLY A 1 74 ? 2.398 3.852 -12.277 1.00 82.25 74 GLY A C 1
ATOM 594 O O . GLY A 1 74 ? 3.343 3.278 -11.742 1.00 82.25 74 GLY A O 1
ATOM 595 N N . THR A 1 75 ? 1.296 4.182 -11.599 1.00 87.31 75 THR A N 1
ATOM 596 C CA . THR A 1 75 ? 1.085 3.870 -10.179 1.00 87.31 75 THR A CA 1
ATOM 597 C C . THR A 1 75 ? 1.020 2.362 -9.951 1.00 87.31 75 THR A C 1
ATOM 599 O O . THR A 1 75 ? 0.260 1.653 -10.615 1.00 87.31 75 THR A O 1
ATOM 602 N N . LYS A 1 76 ? 1.765 1.849 -8.975 1.00 89.88 76 LYS A N 1
ATOM 603 C CA . LYS A 1 76 ? 1.730 0.432 -8.619 1.00 89.88 76 LYS A CA 1
ATOM 604 C C . LYS A 1 76 ? 0.717 0.202 -7.499 1.00 89.88 76 LYS A C 1
ATOM 606 O O . LYS A 1 76 ? 0.626 0.966 -6.544 1.00 89.88 76 LYS A 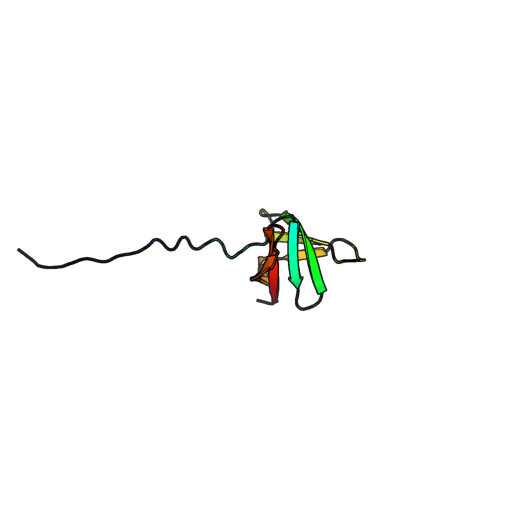O 1
ATOM 611 N N . LEU A 1 77 ? -0.079 -0.851 -7.631 1.00 90.12 77 LEU A N 1
ATOM 612 C CA . LEU A 1 77 ? -1.033 -1.315 -6.636 1.00 90.12 77 LEU A CA 1
ATOM 613 C C . LEU A 1 77 ? -0.491 -2.596 -6.009 1.00 90.12 77 LEU A C 1
ATOM 615 O O . LEU A 1 77 ? -0.362 -3.621 -6.679 1.00 90.12 77 LEU A O 1
ATOM 619 N N . PHE A 1 78 ? -0.234 -2.542 -4.713 1.00 91.00 78 PHE A N 1
ATOM 620 C CA . PHE A 1 78 ? 0.272 -3.645 -3.911 1.00 91.00 78 PHE A CA 1
ATOM 621 C C . PHE A 1 78 ? -0.839 -4.208 -3.036 1.00 91.00 78 PHE A C 1
ATOM 623 O O . PHE A 1 78 ? -1.703 -3.476 -2.571 1.00 91.00 78 PHE A O 1
ATOM 630 N N . SER A 1 79 ? -0.834 -5.502 -2.772 1.00 90.31 79 SER A N 1
ATOM 631 C CA . SER A 1 79 ? -1.645 -6.132 -1.741 1.00 90.31 79 SER A CA 1
ATOM 632 C C . SER A 1 79 ? -0.813 -6.219 -0.473 1.00 90.31 79 SER A C 1
ATOM 634 O O . SER A 1 79 ? 0.275 -6.780 -0.506 1.00 90.31 79 SER A O 1
ATOM 636 N N . ALA A 1 80 ? -1.315 -5.662 0.630 1.00 89.88 80 ALA A N 1
ATOM 637 C CA . ALA A 1 80 ? -0.710 -5.836 1.943 1.00 89.88 80 ALA A CA 1
ATOM 638 C C . ALA A 1 80 ? -1.464 -6.915 2.717 1.00 89.88 80 ALA A C 1
ATOM 640 O O . ALA A 1 80 ? -2.599 -6.707 3.174 1.00 89.88 80 ALA A O 1
ATOM 641 N N . THR A 1 81 ? -0.811 -8.060 2.872 1.00 86.00 81 THR A N 1
ATOM 642 C CA . THR A 1 81 ? -1.278 -9.199 3.659 1.00 86.00 81 THR A CA 1
ATOM 643 C C . THR A 1 81 ? -0.507 -9.264 4.970 1.00 86.00 81 THR A C 1
ATOM 645 O O . THR A 1 81 ? 0.602 -8.747 5.099 1.00 86.00 81 THR A O 1
ATOM 648 N N . ARG A 1 82 ? -1.124 -9.839 6.002 1.00 85.00 82 ARG A N 1
ATOM 649 C CA . ARG A 1 82 ? -0.424 -10.075 7.264 1.00 85.00 82 ARG A CA 1
ATOM 650 C C . ARG A 1 82 ? 0.567 -11.218 7.051 1.00 85.00 82 ARG A C 1
ATOM 652 O O . ARG A 1 82 ? 0.154 -12.259 6.546 1.00 85.00 82 ARG A O 1
ATOM 659 N N . LYS A 1 83 ? 1.825 -10.986 7.423 1.00 75.81 83 LYS A N 1
ATOM 660 C CA . LYS A 1 83 ? 2.874 -12.007 7.412 1.00 75.81 83 LYS A CA 1
ATOM 661 C C . LYS A 1 83 ? 2.649 -13.043 8.515 1.00 75.81 83 LYS A C 1
ATOM 663 O O . LYS A 1 83 ? 2.052 -12.672 9.559 1.00 75.81 83 LYS A O 1
#

pLDDT: mean 80.44, std 13.33, range [45.69, 92.0]

Mean predicted aligned error: 9.83 Å

Solvent-accessible surface area (backbone atoms only — not comparable to full-atom values): 5016 Å² total; per-residue (Å²): 134,86,85,86,83,91,86,87,73,80,78,71,73,72,66,68,73,59,70,77,48,61,69,17,36,34,38,28,80,91,74,42,61,24,39,28,68,40,62,40,74,95,74,38,31,37,32,26,33,34,85,95,54,69,76,44,79,44,52,47,88,59,35,42,51,42,79,74,45,72,45,96,88,68,41,43,32,25,38,32,40,80,103

Radius of gyration: 17.81 Å; Cα contacts (8 Å, |Δi|>4): 154; chains: 1; bounding box: 55×44×29 Å